Protein AF-A0A514XMB9-F1 (afdb_monomer_lite)

Radius of gyration: 21.21 Å; chains: 1; bounding box: 31×52×83 Å

Structure (mmCIF, N/CA/C/O backbone):
data_AF-A0A514XMB9-F1
#
_entry.id   AF-A0A514XMB9-F1
#
loop_
_atom_site.group_PDB
_atom_site.id
_atom_site.type_symbol
_atom_site.label_atom_id
_atom_site.label_alt_id
_atom_site.label_comp_id
_atom_site.label_asym_id
_atom_site.label_entity_id
_atom_site.label_seq_id
_atom_site.pdbx_PDB_ins_code
_atom_site.Cartn_x
_atom_site.Cartn_y
_atom_site.Cartn_z
_atom_site.occupancy
_atom_site.B_iso_or_equiv
_atom_site.auth_seq_id
_atom_site.auth_comp_id
_atom_site.auth_asym_id
_atom_site.auth_atom_id
_atom_site.pdbx_PDB_model_num
ATOM 1 N N . MET A 1 1 ? 6.679 -41.941 -59.323 1.00 43.88 1 MET A N 1
ATOM 2 C CA . MET A 1 1 ? 6.869 -40.485 -59.513 1.00 43.88 1 MET A CA 1
ATOM 3 C C . MET A 1 1 ? 6.384 -39.760 -58.272 1.00 43.88 1 MET A C 1
ATOM 5 O O . MET A 1 1 ? 5.550 -40.291 -57.554 1.00 43.88 1 MET A O 1
ATOM 9 N N . LYS A 1 2 ? 7.031 -38.634 -57.982 1.00 40.69 2 LYS A N 1
ATOM 10 C CA . LYS A 1 2 ? 7.083 -37.918 -56.704 1.00 40.69 2 LYS A CA 1
ATOM 11 C C . LYS A 1 2 ? 5.724 -37.378 -56.204 1.00 40.69 2 LYS A C 1
ATOM 13 O O . LYS A 1 2 ? 5.007 -36.743 -56.961 1.00 40.69 2 LYS A O 1
ATOM 18 N N . TRP A 1 3 ? 5.445 -37.659 -54.927 1.00 47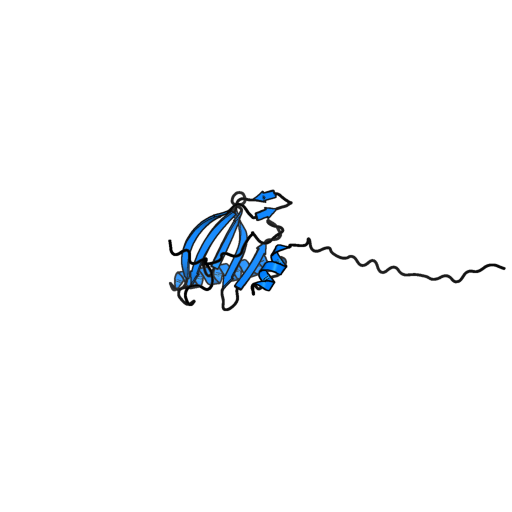.44 3 TRP A N 1
ATOM 19 C CA . TRP A 1 3 ? 4.980 -36.784 -53.836 1.00 47.44 3 TRP A CA 1
ATOM 20 C C . TRP A 1 3 ? 4.423 -35.394 -54.186 1.00 47.44 3 TRP A C 1
ATOM 22 O O . TRP A 1 3 ? 5.131 -34.610 -54.806 1.00 47.44 3 TRP A O 1
ATOM 32 N N . MET A 1 4 ? 3.267 -35.042 -53.602 1.00 46.12 4 MET A N 1
ATOM 33 C CA . MET A 1 4 ? 3.099 -33.810 -52.803 1.00 46.12 4 MET A CA 1
ATOM 34 C C . MET A 1 4 ? 1.732 -33.805 -52.098 1.00 46.12 4 MET A C 1
ATOM 36 O O . MET A 1 4 ? 0.717 -33.418 -52.667 1.00 46.12 4 MET A O 1
ATOM 40 N N . ALA A 1 5 ? 1.715 -34.245 -50.838 1.00 51.78 5 ALA A N 1
ATOM 41 C CA . ALA A 1 5 ? 0.659 -33.893 -49.898 1.00 51.78 5 ALA A CA 1
ATOM 42 C C . ALA A 1 5 ? 1.012 -32.520 -49.308 1.00 51.78 5 ALA A C 1
ATOM 44 O O . ALA A 1 5 ? 2.038 -32.373 -48.644 1.00 51.78 5 ALA A O 1
ATOM 45 N N . LEU A 1 6 ? 0.199 -31.508 -49.607 1.00 51.34 6 LEU A N 1
ATOM 46 C CA . LEU A 1 6 ? 0.347 -30.156 -49.079 1.00 51.34 6 LEU A CA 1
ATOM 47 C C . LEU A 1 6 ? -0.292 -30.113 -47.681 1.00 51.34 6 LEU A C 1
ATOM 49 O O . LEU A 1 6 ? -1.504 -29.960 -47.549 1.00 51.34 6 LEU A O 1
ATOM 53 N N . VAL A 1 7 ? 0.511 -30.299 -46.634 1.00 55.34 7 VAL A N 1
ATOM 54 C CA . VAL A 1 7 ? 0.078 -30.068 -45.249 1.00 55.34 7 VAL A CA 1
ATOM 55 C C . VAL A 1 7 ? 0.186 -28.569 -44.982 1.00 55.34 7 VAL A C 1
ATOM 57 O O . VAL A 1 7 ? 1.281 -28.035 -44.830 1.00 55.34 7 VAL A O 1
ATOM 60 N N . LEU A 1 8 ? -0.957 -27.882 -44.974 1.00 52.62 8 LEU A N 1
ATOM 61 C CA . LEU A 1 8 ? -1.061 -26.491 -44.545 1.00 52.62 8 LEU A CA 1
ATOM 62 C C . LEU A 1 8 ? -1.109 -26.465 -43.009 1.00 52.62 8 LEU A C 1
ATOM 64 O O . LEU A 1 8 ? -2.174 -26.521 -42.398 1.00 52.62 8 LEU A O 1
ATOM 68 N N . THR A 1 9 ? 0.054 -26.432 -42.367 1.00 58.31 9 THR A N 1
ATOM 69 C CA . THR A 1 9 ? 0.154 -26.202 -40.923 1.00 58.31 9 THR A CA 1
ATOM 70 C C . THR A 1 9 ? -0.034 -24.709 -40.663 1.00 58.31 9 THR A C 1
ATOM 72 O O . THR A 1 9 ? 0.900 -23.918 -40.777 1.00 58.31 9 THR A O 1
ATOM 75 N N . PHE A 1 10 ? -1.263 -24.309 -40.332 1.00 57.69 10 PHE A N 1
ATOM 76 C CA . PHE A 1 10 ? -1.530 -23.009 -39.721 1.00 57.69 10 PHE A CA 1
ATOM 77 C C . PHE A 1 10 ? -0.907 -23.016 -38.320 1.00 57.69 10 PHE A C 1
ATOM 79 O O . PHE A 1 10 ? -1.485 -23.526 -37.362 1.00 57.69 10 PHE A O 1
ATOM 86 N N . ALA A 1 11 ? 0.314 -22.493 -38.216 1.00 56.19 11 ALA A N 1
ATOM 87 C CA . ALA A 1 11 ? 0.924 -22.159 -36.942 1.00 56.19 11 ALA A CA 1
ATOM 88 C C . ALA A 1 11 ? 0.131 -20.991 -36.341 1.00 56.19 11 ALA A C 1
ATOM 90 O O . ALA A 1 11 ? 0.327 -19.833 -36.705 1.00 56.19 11 ALA A O 1
ATOM 91 N N . LEU A 1 12 ? -0.811 -21.309 -35.452 1.00 55.72 12 LEU A N 1
ATOM 92 C CA . LEU A 1 12 ? -1.391 -20.335 -34.539 1.00 55.72 12 LEU A CA 1
ATOM 93 C C . LEU A 1 12 ? -0.247 -19.840 -33.654 1.00 55.72 12 LEU A C 1
ATOM 95 O O . LEU A 1 12 ? 0.226 -20.552 -32.770 1.00 55.72 12 LEU A O 1
ATOM 99 N N . GLY A 1 13 ? 0.250 -18.646 -33.968 1.00 49.97 13 GLY A N 1
ATOM 100 C CA . GLY A 1 13 ? 1.207 -17.938 -33.141 1.00 49.97 13 GLY A CA 1
ATOM 101 C C . GLY A 1 13 ? 0.565 -17.658 -31.793 1.00 49.97 13 GLY A C 1
ATOM 102 O O . GLY A 1 13 ? -0.233 -16.734 -31.662 1.00 49.97 13 GLY A O 1
ATOM 103 N N . SER A 1 14 ? 0.907 -18.469 -30.798 1.00 52.47 14 SER A N 1
ATOM 104 C CA . SER A 1 14 ? 0.682 -18.147 -29.399 1.00 52.47 14 SER A CA 1
ATOM 105 C C . SER A 1 14 ? 1.503 -16.900 -29.089 1.00 52.47 14 SER A C 1
ATOM 107 O O . SER A 1 14 ? 2.694 -16.990 -28.795 1.00 52.47 14 SER A O 1
ATOM 109 N N . THR A 1 15 ? 0.892 -15.720 -29.178 1.00 45.47 15 THR A N 1
ATOM 110 C CA . THR A 1 15 ? 1.418 -14.527 -28.517 1.00 45.47 15 THR A CA 1
ATOM 111 C C . THR A 1 15 ? 1.266 -14.766 -27.022 1.00 45.47 15 THR A C 1
ATOM 113 O O . THR A 1 15 ? 0.286 -14.351 -26.407 1.00 45.47 15 THR A O 1
ATOM 116 N N . ALA A 1 16 ? 2.203 -15.523 -26.451 1.00 47.12 16 ALA A N 1
ATOM 117 C CA . ALA A 1 16 ? 2.424 -15.542 -25.023 1.00 47.12 16 ALA A CA 1
ATOM 118 C C . ALA A 1 16 ? 2.829 -14.114 -24.660 1.00 47.12 16 ALA A C 1
ATOM 120 O O . ALA A 1 16 ? 3.962 -13.696 -24.895 1.00 47.12 16 ALA A O 1
ATOM 121 N N . ILE A 1 17 ? 1.861 -13.334 -24.185 1.00 47.09 17 ILE A N 1
ATOM 122 C CA . ILE A 1 17 ? 2.140 -12.088 -23.490 1.00 47.09 17 ILE A CA 1
ATOM 123 C C . ILE A 1 17 ? 2.854 -12.552 -22.228 1.00 47.09 17 ILE A C 1
ATOM 125 O O . ILE A 1 17 ? 2.218 -13.028 -21.292 1.00 47.09 17 ILE A O 1
ATOM 129 N N . ALA A 1 18 ? 4.184 -12.559 -22.272 1.00 40.84 18 ALA A N 1
ATOM 130 C CA . ALA A 1 18 ? 4.999 -12.802 -21.103 1.00 40.84 18 ALA A CA 1
ATOM 131 C C . ALA A 1 18 ? 4.652 -11.687 -20.114 1.00 40.84 18 ALA A C 1
ATOM 133 O O . ALA A 1 18 ? 5.121 -10.561 -20.258 1.00 40.84 18 ALA A O 1
ATOM 134 N N . SER A 1 19 ? 3.766 -11.974 -19.159 1.00 50.59 19 SER A N 1
ATOM 135 C CA . SER A 1 19 ? 3.697 -11.186 -17.939 1.00 50.59 19 SER A CA 1
ATOM 136 C C . SER A 1 19 ? 5.099 -11.253 -17.346 1.00 50.59 19 SER A C 1
ATOM 138 O O . SER A 1 19 ? 5.577 -12.360 -17.082 1.00 50.59 19 SER A O 1
ATOM 140 N N . GLU A 1 20 ? 5.792 -10.116 -17.240 1.00 59.22 20 GLU A N 1
ATOM 141 C CA . GLU A 1 20 ? 7.093 -10.053 -16.572 1.00 59.22 20 GLU A CA 1
ATOM 142 C C . GLU A 1 20 ? 6.937 -10.746 -15.211 1.00 59.22 20 GLU A C 1
ATOM 144 O O . GLU A 1 20 ? 6.130 -10.334 -14.378 1.00 59.22 20 GLU A O 1
ATOM 149 N N . PHE A 1 21 ? 7.605 -11.892 -15.058 1.00 55.28 21 PHE A N 1
ATOM 150 C CA . PHE A 1 21 ? 7.468 -12.759 -13.896 1.00 55.28 21 PHE A CA 1
ATOM 151 C C . PHE A 1 21 ? 7.904 -11.974 -12.664 1.00 55.28 21 PHE A C 1
ATOM 153 O O . PHE A 1 21 ? 9.054 -11.541 -12.602 1.00 55.28 21 PHE A O 1
ATOM 160 N N . CYS A 1 22 ? 6.990 -11.785 -11.711 1.00 68.12 22 CYS A N 1
ATOM 161 C CA . CYS A 1 22 ? 7.313 -11.195 -10.426 1.00 68.12 22 CYS A CA 1
ATOM 162 C C . CYS A 1 22 ? 7.428 -12.304 -9.375 1.00 68.12 22 CYS A C 1
ATOM 164 O O . CYS A 1 22 ? 6.393 -12.768 -8.890 1.00 68.12 22 CYS A O 1
ATOM 166 N N . PRO A 1 23 ? 8.651 -12.739 -9.005 1.00 63.47 23 PRO A N 1
ATOM 167 C CA . PRO A 1 23 ? 8.839 -13.886 -8.115 1.00 63.47 23 PRO A CA 1
ATOM 168 C C . PRO A 1 23 ? 8.150 -13.703 -6.759 1.00 63.47 23 PRO A C 1
ATOM 170 O O . PRO A 1 23 ? 7.701 -14.667 -6.153 1.00 63.47 23 PRO A O 1
ATOM 173 N N . SER A 1 24 ? 8.017 -12.455 -6.301 1.00 75.44 24 SER A N 1
ATOM 174 C CA . SER A 1 24 ? 7.404 -12.145 -5.014 1.00 75.44 24 SER A CA 1
ATOM 175 C C . SER A 1 24 ? 5.885 -12.333 -4.990 1.00 75.44 24 SER A C 1
ATOM 177 O O . SER A 1 24 ? 5.334 -12.472 -3.907 1.00 75.44 24 SER A O 1
ATOM 179 N N . ALA A 1 25 ? 5.178 -12.377 -6.123 1.00 81.38 25 ALA A N 1
ATOM 180 C CA . ALA A 1 25 ? 3.722 -12.551 -6.097 1.00 81.38 25 ALA A CA 1
ATOM 181 C C . ALA A 1 25 ? 3.317 -13.918 -5.520 1.00 81.38 25 ALA A C 1
ATOM 183 O O . ALA A 1 25 ? 2.513 -13.971 -4.590 1.00 81.38 25 ALA A O 1
ATOM 184 N N . GLU A 1 26 ? 3.941 -14.996 -6.002 1.00 83.62 26 GLU A N 1
ATOM 185 C CA . GLU A 1 26 ? 3.676 -16.364 -5.536 1.00 83.62 26 GLU A CA 1
ATOM 186 C C . GLU A 1 26 ? 4.004 -16.524 -4.042 1.00 83.62 26 GLU A C 1
ATOM 188 O O . GLU A 1 26 ? 3.232 -17.125 -3.292 1.00 83.62 26 GLU A O 1
ATOM 193 N N . ASP A 1 27 ? 5.099 -15.912 -3.578 1.00 83.19 27 ASP A N 1
ATOM 194 C CA . ASP A 1 27 ? 5.498 -15.933 -2.166 1.00 83.19 27 ASP A CA 1
ATOM 195 C C . ASP A 1 27 ? 4.479 -15.233 -1.253 1.00 83.19 27 ASP A C 1
ATOM 197 O O . ASP A 1 27 ? 4.239 -15.674 -0.124 1.00 83.19 27 ASP A O 1
ATOM 201 N N . TYR A 1 28 ? 3.876 -14.133 -1.712 1.00 85.94 28 TYR A N 1
ATOM 202 C CA . TYR A 1 28 ? 2.833 -13.426 -0.966 1.00 85.94 28 TYR A CA 1
ATOM 203 C C . TYR A 1 28 ? 1.527 -14.224 -0.963 1.00 85.94 28 TYR A C 1
ATOM 205 O O . TYR A 1 28 ? 0.904 -14.388 0.091 1.00 85.94 28 TYR A O 1
ATOM 213 N N . GLU A 1 29 ? 1.123 -14.766 -2.110 1.00 89.38 29 GLU A N 1
ATOM 214 C CA . GLU A 1 29 ? -0.066 -15.615 -2.215 1.00 89.38 29 GLU A CA 1
ATOM 215 C C . GLU A 1 29 ? 0.042 -16.852 -1.312 1.00 89.38 29 GLU A C 1
ATOM 217 O O . GLU A 1 29 ? -0.896 -17.160 -0.571 1.00 89.38 29 GLU A O 1
ATOM 222 N N . ALA A 1 30 ? 1.213 -17.499 -1.268 1.00 87.31 30 ALA A N 1
ATOM 223 C CA . ALA A 1 30 ? 1.498 -18.622 -0.372 1.00 87.31 30 ALA A CA 1
ATOM 224 C C . ALA A 1 30 ? 1.379 -18.256 1.122 1.00 87.31 30 ALA A C 1
ATOM 226 O O . ALA A 1 30 ? 1.073 -19.110 1.954 1.00 87.31 30 ALA A O 1
ATOM 227 N N . GLN A 1 31 ? 1.563 -16.980 1.469 1.00 84.56 31 GLN A N 1
ATOM 228 C CA . GLN A 1 31 ? 1.392 -16.437 2.822 1.00 84.56 31 GLN A CA 1
ATOM 229 C C . GLN A 1 31 ? -0.036 -15.932 3.107 1.00 84.56 31 GLN A C 1
ATOM 231 O O . GLN A 1 31 ? -0.288 -15.300 4.141 1.00 84.56 31 GLN A O 1
ATOM 236 N N . GLY A 1 32 ? -0.983 -16.208 2.206 1.00 87.56 32 GLY A N 1
ATOM 237 C CA . GLY A 1 32 ? -2.395 -15.861 2.353 1.00 87.56 32 GLY A CA 1
ATOM 238 C C . GLY A 1 32 ? -2.741 -14.432 1.935 1.00 87.56 32 GLY A C 1
ATOM 239 O O . GLY A 1 32 ? -3.798 -13.929 2.329 1.00 87.56 32 GLY A O 1
ATOM 240 N N . TRP A 1 33 ? -1.874 -13.767 1.168 1.00 90.06 33 TRP A N 1
ATOM 241 C CA . TRP A 1 33 ? -2.193 -12.475 0.568 1.00 90.06 33 TRP A CA 1
ATOM 242 C C . TRP A 1 33 ? -3.042 -12.634 -0.690 1.00 90.06 33 TRP A C 1
ATOM 244 O O . TRP A 1 33 ? -2.869 -13.555 -1.481 1.00 90.06 33 TRP A O 1
ATOM 254 N N . VAL A 1 34 ? -3.942 -11.681 -0.894 1.00 92.88 34 VAL A N 1
ATOM 255 C CA . VAL A 1 34 ? -4.611 -11.444 -2.169 1.00 92.88 34 VAL A CA 1
ATOM 256 C C . VAL A 1 34 ? -3.786 -10.410 -2.927 1.00 92.88 34 VAL A C 1
ATOM 258 O O . VAL A 1 34 ? -3.819 -9.221 -2.591 1.00 92.88 34 VAL A O 1
ATOM 261 N N . VAL A 1 35 ? -3.037 -10.871 -3.927 1.00 92.62 35 VAL A N 1
ATOM 262 C CA . VAL A 1 35 ? -2.305 -10.012 -4.861 1.00 92.62 35 VAL A CA 1
ATOM 263 C C . VAL A 1 35 ? -3.270 -9.603 -5.973 1.00 92.62 35 VAL A C 1
ATOM 265 O O . VAL A 1 35 ? -3.704 -10.420 -6.781 1.00 92.62 35 VAL A O 1
ATOM 268 N N . HIS A 1 36 ? -3.683 -8.338 -5.972 1.00 94.50 36 HIS A N 1
ATOM 269 C CA . HIS A 1 36 ? -4.614 -7.812 -6.972 1.00 94.50 36 HIS A CA 1
ATOM 270 C C . HIS A 1 36 ? -3.894 -7.535 -8.294 1.00 94.50 36 HIS A C 1
ATOM 272 O O . HIS A 1 36 ? -2.689 -7.279 -8.320 1.00 94.50 36 HIS A O 1
ATOM 278 N N . ASN A 1 37 ? -4.647 -7.531 -9.397 1.00 92.88 37 ASN A N 1
ATOM 279 C CA . ASN A 1 37 ? -4.102 -7.178 -10.704 1.00 92.88 37 ASN A CA 1
ATOM 280 C C . ASN A 1 37 ? -3.580 -5.720 -10.675 1.00 92.88 37 ASN A C 1
ATOM 282 O O . ASN A 1 37 ? -4.324 -4.827 -10.260 1.00 92.88 37 ASN A O 1
ATOM 286 N N . PRO A 1 38 ? -2.338 -5.443 -11.125 1.00 92.50 38 PRO A N 1
ATOM 287 C CA . PRO A 1 38 ? -1.793 -4.084 -11.176 1.00 92.50 38 PRO A CA 1
ATOM 288 C C . PRO A 1 38 ? -2.669 -3.066 -11.930 1.00 92.50 38 PRO A C 1
ATOM 290 O O . PRO A 1 38 ? -2.656 -1.876 -11.611 1.00 92.50 38 PRO A O 1
ATOM 293 N N . GLU A 1 39 ? -3.469 -3.507 -12.906 1.00 93.81 39 GLU A N 1
ATOM 294 C CA . GLU A 1 39 ? -4.412 -2.644 -13.636 1.00 93.81 39 GLU A CA 1
ATOM 295 C C . GLU A 1 39 ? -5.505 -2.044 -12.730 1.00 93.81 39 GLU A C 1
ATOM 297 O O . GLU A 1 39 ? -6.009 -0.949 -12.996 1.00 93.81 39 GLU A O 1
ATOM 302 N N . ASP A 1 40 ? -5.833 -2.708 -11.618 1.00 96.00 40 ASP A N 1
ATOM 303 C CA . ASP A 1 40 ? -6.835 -2.247 -10.657 1.00 96.00 40 ASP A CA 1
ATOM 304 C C . ASP A 1 40 ? -6.304 -1.174 -9.692 1.00 96.00 40 ASP A C 1
ATOM 306 O O . ASP A 1 40 ? -7.089 -0.601 -8.925 1.00 96.00 40 ASP A O 1
ATOM 310 N N . PHE A 1 41 ? -5.002 -0.849 -9.734 1.00 96.00 41 PHE A N 1
ATOM 311 C CA . PHE A 1 41 ? -4.349 0.042 -8.769 1.00 96.00 41 PHE A CA 1
ATOM 312 C C . PHE A 1 41 ? -5.101 1.361 -8.574 1.00 96.00 41 PHE A C 1
ATOM 314 O O . PHE A 1 41 ? -5.470 1.699 -7.456 1.00 96.00 41 PHE A O 1
ATOM 321 N N . ALA A 1 42 ? -5.405 2.091 -9.651 1.00 96.69 42 ALA A N 1
ATOM 322 C CA . ALA A 1 42 ? -6.028 3.416 -9.551 1.00 96.69 42 ALA A CA 1
ATOM 323 C C . ALA A 1 42 ? -7.445 3.383 -8.945 1.00 96.69 42 ALA A C 1
ATOM 325 O O . ALA A 1 42 ? -7.909 4.368 -8.365 1.00 96.69 42 ALA A O 1
ATOM 326 N N . LYS A 1 43 ? -8.164 2.267 -9.107 1.00 97.81 43 LYS A N 1
ATOM 327 C CA . LYS A 1 43 ? -9.486 2.064 -8.505 1.00 97.81 43 LYS A CA 1
ATOM 328 C C . LYS A 1 43 ? -9.339 1.719 -7.026 1.00 97.81 43 LYS A C 1
ATOM 330 O O . LYS A 1 43 ? -9.990 2.349 -6.195 1.00 97.81 43 LYS A O 1
ATOM 335 N N . LEU A 1 44 ? -8.488 0.744 -6.717 1.00 97.62 44 LEU A N 1
ATOM 336 C CA . LEU A 1 44 ? -8.247 0.272 -5.355 1.00 97.62 44 LEU A CA 1
ATOM 337 C C . LEU A 1 44 ? -7.628 1.362 -4.480 1.00 97.62 44 LEU A C 1
ATOM 339 O O . LEU A 1 44 ? -8.029 1.506 -3.332 1.00 97.62 44 LEU A O 1
ATOM 343 N N . GLU A 1 45 ? -6.760 2.197 -5.043 1.00 97.38 45 GLU A N 1
ATOM 344 C CA . GLU A 1 45 ? -6.194 3.372 -4.388 1.00 97.38 45 GLU A CA 1
ATOM 345 C C . GLU A 1 45 ? -7.278 4.335 -3.894 1.00 97.38 45 GLU A C 1
ATOM 347 O O . GLU A 1 45 ? -7.284 4.717 -2.728 1.00 97.38 45 GLU A O 1
ATOM 352 N N . LYS A 1 46 ? -8.257 4.671 -4.742 1.00 97.62 46 LYS A N 1
ATOM 353 C CA . LYS A 1 46 ? -9.375 5.542 -4.343 1.00 97.62 46 LYS A CA 1
ATOM 354 C C . LYS A 1 46 ? -10.228 4.916 -3.245 1.00 97.62 46 LYS A C 1
ATOM 356 O O . LYS A 1 46 ? -10.676 5.615 -2.339 1.00 97.62 46 LYS A O 1
ATOM 361 N N . THR A 1 47 ? -10.488 3.612 -3.339 1.00 96.81 47 THR A N 1
ATOM 362 C CA . THR A 1 47 ? -11.234 2.880 -2.309 1.00 96.81 47 THR A CA 1
ATOM 363 C C . THR A 1 47 ? -10.476 2.872 -0.985 1.00 96.81 47 THR A C 1
ATOM 365 O O . THR A 1 47 ? -11.075 3.116 0.061 1.00 96.81 47 THR A O 1
ATOM 368 N N . PHE A 1 48 ? -9.167 2.648 -1.036 1.00 96.12 48 PHE A N 1
ATOM 369 C CA . PHE A 1 48 ? -8.285 2.669 0.118 1.00 96.12 48 PHE A CA 1
ATOM 370 C C . PHE A 1 48 ? -8.223 4.061 0.766 1.00 96.12 48 PHE A C 1
ATOM 372 O O . PHE A 1 48 ? -8.409 4.178 1.973 1.00 96.12 48 PHE A O 1
ATOM 379 N N . ASP A 1 49 ? -8.076 5.130 -0.021 1.00 97.31 49 ASP A N 1
ATOM 380 C CA . ASP A 1 49 ? -8.073 6.507 0.492 1.00 97.31 49 ASP A CA 1
ATOM 381 C C . ASP A 1 49 ? -9.410 6.875 1.158 1.00 97.31 49 ASP A C 1
ATOM 383 O O . ASP A 1 49 ? -9.435 7.502 2.220 1.00 97.31 49 ASP A O 1
ATOM 387 N N . ALA A 1 50 ? -10.535 6.451 0.574 1.00 97.19 50 ALA A N 1
ATOM 388 C CA . ALA A 1 50 ? -11.854 6.648 1.173 1.00 97.19 50 ALA A CA 1
ATOM 389 C C . ALA A 1 50 ? -12.005 5.884 2.500 1.00 97.19 50 ALA A C 1
ATOM 391 O O . ALA A 1 50 ? -12.566 6.422 3.457 1.00 97.19 50 ALA A O 1
ATOM 392 N N . MET A 1 51 ? -11.486 4.654 2.570 1.00 95.12 51 MET A N 1
ATOM 393 C CA . MET A 1 51 ? -11.466 3.838 3.785 1.00 95.12 51 MET A CA 1
ATOM 394 C C . MET A 1 51 ? -10.635 4.501 4.888 1.00 95.12 51 MET A C 1
ATOM 396 O O . MET A 1 51 ? -11.155 4.693 5.987 1.00 95.12 51 MET A O 1
ATOM 400 N N . LEU A 1 52 ? -9.394 4.905 4.588 1.00 94.94 52 LEU A N 1
ATOM 401 C CA . LEU A 1 52 ? -8.532 5.606 5.542 1.00 94.94 52 LEU A CA 1
ATOM 402 C C . LEU A 1 52 ? -9.185 6.895 6.038 1.00 94.94 52 LEU A C 1
ATOM 404 O O . LEU A 1 52 ? -9.275 7.116 7.240 1.00 94.94 52 LEU A O 1
ATOM 408 N N . SER A 1 53 ? -9.706 7.721 5.127 1.00 96.25 53 SER A N 1
ATOM 409 C CA . SER A 1 53 ? -10.340 8.990 5.493 1.00 96.25 53 SER A CA 1
ATOM 410 C C . SER A 1 53 ? -11.549 8.788 6.412 1.00 96.25 53 SER A C 1
ATOM 412 O O . SER A 1 53 ? -11.706 9.505 7.404 1.00 96.25 53 SER A O 1
ATOM 414 N N . ALA A 1 54 ? -12.394 7.794 6.122 1.00 96.06 54 ALA A N 1
ATOM 415 C CA . ALA A 1 54 ? -13.540 7.468 6.962 1.00 96.06 54 ALA A CA 1
ATOM 416 C C . ALA A 1 54 ? -13.111 6.947 8.344 1.00 96.06 54 ALA A C 1
ATOM 418 O O . ALA A 1 54 ? -13.660 7.401 9.351 1.00 96.06 54 ALA A O 1
ATOM 419 N N . GLY A 1 55 ? -12.127 6.043 8.388 1.00 94.38 55 GLY A N 1
ATOM 420 C CA . GLY A 1 55 ? -11.596 5.465 9.624 1.00 94.38 55 GLY A CA 1
ATOM 421 C C . GLY A 1 55 ? -10.854 6.476 10.501 1.00 94.38 55 GLY A C 1
ATOM 422 O O . GLY A 1 55 ? -10.986 6.473 11.718 1.00 94.38 55 GLY A O 1
ATOM 423 N N . GLN A 1 56 ? -10.123 7.416 9.913 1.00 94.94 56 GLN A N 1
ATOM 424 C CA . GLN A 1 56 ? -9.484 8.485 10.681 1.00 94.94 56 GLN A CA 1
ATOM 425 C C . GLN A 1 56 ? -10.521 9.458 11.247 1.00 94.94 56 GLN A C 1
ATOM 427 O O . GLN A 1 56 ? -10.459 9.844 12.413 1.00 94.94 56 GLN A O 1
ATOM 432 N N . LYS A 1 57 ? -11.537 9.819 10.451 1.00 96.31 57 LYS A N 1
ATOM 433 C CA . LYS A 1 57 ? -12.603 10.734 10.885 1.00 96.31 57 LYS A CA 1
ATOM 434 C C . LYS A 1 57 ? -13.411 10.191 12.064 1.00 96.31 57 LYS A C 1
ATOM 436 O O . LYS A 1 57 ? -13.896 10.977 12.875 1.00 96.31 57 LYS A O 1
ATOM 441 N N . ASN A 1 58 ? -13.607 8.877 12.136 1.00 95.56 58 ASN A N 1
ATOM 442 C CA . ASN A 1 58 ? -14.364 8.241 13.213 1.00 95.56 58 ASN A CA 1
ATOM 443 C C . ASN A 1 58 ? -13.471 7.683 14.340 1.00 95.56 58 ASN A C 1
ATOM 445 O O . ASN A 1 58 ? -13.998 7.058 15.258 1.00 95.56 58 ASN A O 1
ATOM 449 N N . GLY A 1 59 ? -12.156 7.926 14.281 1.00 93.00 59 GLY A N 1
ATOM 450 C CA . GLY A 1 59 ? -11.191 7.482 15.286 1.00 93.00 59 GLY A CA 1
ATOM 451 C C . GLY A 1 59 ? -10.949 5.972 15.311 1.00 93.00 59 GLY A C 1
ATOM 452 O O . GLY A 1 59 ? -10.491 5.466 16.327 1.00 93.00 59 GLY A O 1
ATOM 453 N N . GLN A 1 60 ? -11.289 5.249 14.241 1.00 92.50 60 GLN A N 1
ATOM 454 C CA . GLN A 1 60 ? -11.032 3.811 14.113 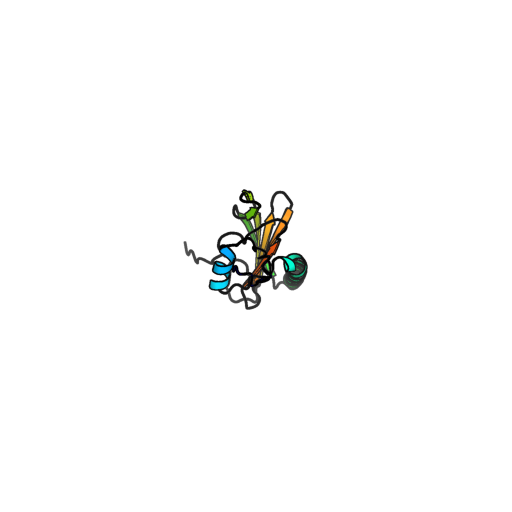1.00 92.50 60 GLN A CA 1
ATOM 455 C C . GLN A 1 60 ? -9.658 3.519 13.522 1.00 92.50 60 GLN A C 1
ATOM 457 O O . GLN A 1 60 ? -9.071 2.509 13.871 1.00 92.50 60 GLN A O 1
ATOM 462 N N . ILE A 1 61 ? -9.153 4.388 12.645 1.00 91.62 61 ILE A N 1
ATOM 463 C CA . ILE A 1 61 ? -7.833 4.242 12.033 1.00 91.62 61 ILE A CA 1
ATOM 464 C C . ILE A 1 61 ? -6.942 5.379 12.516 1.00 91.62 61 ILE A C 1
ATOM 466 O O . ILE A 1 61 ? -7.335 6.545 12.431 1.00 91.62 61 ILE A O 1
ATOM 470 N N . ILE A 1 62 ? -5.744 5.055 12.990 1.00 90.25 62 ILE A N 1
ATOM 471 C CA . ILE A 1 62 ? -4.747 6.035 13.429 1.00 90.25 62 ILE A CA 1
ATOM 472 C C . ILE A 1 62 ? -3.463 5.907 12.617 1.00 90.25 62 ILE A C 1
ATOM 474 O O . ILE A 1 62 ? -3.150 4.846 12.084 1.00 90.25 62 ILE A O 1
ATOM 478 N N . ASP A 1 63 ? -2.727 7.011 12.506 1.00 86.38 63 ASP A N 1
ATOM 479 C CA . ASP A 1 63 ? -1.358 6.966 11.997 1.00 86.38 63 ASP A CA 1
ATOM 480 C C . ASP A 1 63 ? -0.496 6.202 13.011 1.00 86.38 63 ASP A C 1
ATOM 482 O O . ASP A 1 63 ? -0.515 6.532 14.197 1.00 86.38 63 ASP A O 1
ATOM 486 N N . ASP A 1 64 ? 0.241 5.202 12.539 1.00 79.62 64 ASP A N 1
ATOM 487 C CA . ASP A 1 64 ? 1.062 4.339 13.390 1.00 79.62 64 ASP A CA 1
ATOM 488 C C . ASP A 1 64 ? 2.544 4.705 13.243 1.00 79.62 64 ASP A C 1
ATOM 490 O O . ASP A 1 64 ? 3.130 5.370 14.101 1.00 79.62 64 ASP A O 1
ATOM 494 N N . MET A 1 65 ? 3.140 4.380 12.094 1.00 78.75 65 MET A N 1
ATOM 495 C CA . MET A 1 65 ? 4.553 4.620 11.826 1.00 78.75 65 MET A CA 1
ATOM 496 C C . MET A 1 65 ? 4.784 5.214 10.436 1.00 78.75 65 MET A C 1
ATOM 498 O O . MET A 1 65 ? 4.004 5.072 9.491 1.00 78.75 65 MET A O 1
ATOM 502 N N . SER A 1 66 ? 5.919 5.895 10.297 1.00 80.00 66 SER A N 1
ATOM 503 C CA . SER A 1 66 ? 6.432 6.333 9.002 1.00 80.00 66 SER A CA 1
ATOM 504 C C . SER A 1 66 ? 7.936 6.108 8.932 1.00 80.00 66 SER A C 1
ATOM 506 O O . SER A 1 66 ? 8.636 6.237 9.936 1.00 80.00 66 SER A O 1
ATOM 508 N N . GLY A 1 67 ? 8.430 5.745 7.753 1.00 76.19 67 GLY A N 1
ATOM 509 C CA . GLY A 1 67 ? 9.837 5.424 7.549 1.00 76.19 67 GLY A CA 1
ATOM 510 C C . GLY A 1 67 ? 10.223 5.371 6.077 1.00 76.19 67 GLY A C 1
ATOM 511 O O . GLY A 1 67 ? 9.439 5.715 5.191 1.00 76.19 67 GLY A O 1
ATOM 512 N N . HIS A 1 68 ? 11.449 4.927 5.818 1.00 74.00 68 HIS A N 1
ATOM 513 C CA . HIS A 1 68 ? 11.991 4.763 4.472 1.00 74.00 68 HIS A CA 1
ATOM 514 C C . HIS A 1 68 ? 12.510 3.337 4.287 1.00 74.00 68 HIS A C 1
ATOM 516 O O . HIS A 1 68 ? 13.064 2.759 5.220 1.00 74.00 68 HIS A O 1
ATOM 522 N N . MET A 1 69 ? 12.362 2.786 3.085 1.00 70.62 69 MET A N 1
ATOM 523 C CA . MET A 1 69 ? 12.909 1.483 2.709 1.00 70.62 69 MET A CA 1
ATOM 524 C C . MET A 1 69 ? 13.538 1.523 1.309 1.00 70.62 69 MET A C 1
ATOM 526 O O . MET A 1 69 ? 13.129 2.314 0.455 1.00 70.62 69 MET A O 1
ATOM 530 N N . VAL A 1 70 ? 14.517 0.647 1.077 1.00 59.06 70 VAL A N 1
ATOM 531 C CA . VAL A 1 70 ? 15.276 0.531 -0.179 1.00 59.06 70 VAL A CA 1
ATOM 532 C C . VAL A 1 70 ? 14.943 -0.802 -0.843 1.00 59.06 70 VAL A C 1
ATOM 534 O O . VAL A 1 70 ? 15.715 -1.743 -0.734 1.00 59.06 70 VAL A O 1
ATOM 537 N N . THR A 1 71 ? 13.754 -0.966 -1.428 1.00 63.50 71 THR A N 1
ATOM 538 C CA . THR A 1 71 ? 13.397 -2.275 -2.026 1.00 63.50 71 THR A CA 1
ATOM 539 C C . THR A 1 71 ? 12.388 -2.218 -3.173 1.00 63.50 71 THR A C 1
ATOM 541 O O . THR A 1 71 ? 11.832 -3.257 -3.531 1.00 63.50 71 THR A O 1
ATOM 544 N N . GLY A 1 72 ? 12.050 -1.047 -3.716 1.00 58.56 72 GLY A N 1
ATOM 545 C CA . GLY A 1 72 ? 11.258 -1.039 -4.947 1.00 58.56 72 GLY A CA 1
ATOM 546 C C . GLY A 1 72 ? 12.161 -1.380 -6.129 1.00 58.56 72 GLY A C 1
ATOM 547 O O . GLY A 1 72 ? 13.291 -0.899 -6.171 1.00 58.56 72 GLY A O 1
ATOM 548 N N . ASP A 1 73 ? 11.671 -2.178 -7.075 1.00 64.56 73 ASP A N 1
ATOM 549 C CA . ASP A 1 73 ? 12.350 -2.398 -8.354 1.00 64.56 73 ASP A CA 1
ATOM 550 C C . ASP A 1 73 ? 11.585 -1.685 -9.478 1.00 64.56 73 ASP A C 1
ATOM 552 O O . ASP A 1 73 ? 10.409 -1.976 -9.749 1.00 64.56 73 ASP A O 1
ATOM 556 N N . LEU A 1 74 ? 12.270 -0.740 -10.124 1.00 65.94 74 LEU A N 1
ATOM 557 C CA . LEU A 1 74 ? 11.880 -0.151 -11.397 1.00 65.94 74 LEU A CA 1
ATOM 558 C C . LEU A 1 74 ? 13.005 -0.379 -12.414 1.00 65.94 74 LEU A C 1
ATOM 560 O O . LEU A 1 74 ? 14.074 0.218 -12.311 1.00 65.94 74 LEU A O 1
ATOM 564 N N . ASP A 1 75 ? 12.751 -1.207 -13.428 1.00 66.06 75 ASP A N 1
ATOM 565 C CA . ASP A 1 75 ? 13.707 -1.498 -14.507 1.00 66.06 75 ASP A CA 1
ATOM 566 C C . ASP A 1 75 ? 15.078 -2.028 -14.027 1.00 66.06 75 ASP A C 1
ATOM 568 O O . ASP A 1 75 ? 16.120 -1.693 -14.599 1.00 66.06 75 ASP A O 1
ATOM 572 N N . ASN A 1 76 ? 15.085 -2.899 -13.013 1.00 67.44 76 ASN A N 1
ATOM 573 C CA . ASN A 1 76 ? 16.274 -3.443 -12.343 1.00 67.44 76 ASN A CA 1
ATOM 574 C C . ASN A 1 76 ? 17.089 -2.378 -11.594 1.00 67.44 76 ASN A C 1
ATOM 576 O O . ASN A 1 76 ? 18.317 -2.471 -11.496 1.00 67.44 76 ASN A O 1
ATOM 580 N N . LYS A 1 77 ? 16.420 -1.331 -11.104 1.00 72.75 77 LYS A N 1
ATOM 581 C CA . LYS A 1 77 ? 17.020 -0.303 -10.253 1.00 72.75 77 LYS A CA 1
ATOM 582 C C . LYS A 1 77 ? 16.288 -0.252 -8.930 1.00 72.75 77 LYS A C 1
ATOM 584 O O . LYS A 1 77 ? 15.063 -0.151 -8.890 1.00 72.75 77 LYS A O 1
ATOM 589 N N . GLU A 1 78 ? 17.076 -0.250 -7.863 1.00 76.88 78 GLU A N 1
ATOM 590 C CA . GLU A 1 78 ? 16.581 0.023 -6.524 1.00 76.88 78 GLU A CA 1
ATOM 591 C C . GLU A 1 78 ? 16.035 1.451 -6.469 1.00 76.88 78 GLU A C 1
ATOM 593 O O . GLU A 1 78 ? 16.723 2.415 -6.816 1.00 76.88 78 GLU A O 1
ATOM 598 N N . ILE A 1 79 ? 14.789 1.581 -6.025 1.00 80.62 79 ILE A N 1
ATOM 599 C CA . ILE A 1 79 ? 14.173 2.871 -5.735 1.00 80.62 79 ILE A CA 1
ATOM 600 C C . ILE A 1 79 ? 13.949 3.036 -4.234 1.00 80.62 79 ILE A C 1
ATOM 602 O O . ILE A 1 79 ? 13.599 2.101 -3.507 1.00 80.62 79 ILE A O 1
ATOM 606 N N . MET A 1 80 ? 14.120 4.276 -3.784 1.00 84.12 80 MET A N 1
ATOM 607 C CA . MET A 1 80 ? 13.838 4.683 -2.414 1.00 84.12 80 MET A CA 1
ATOM 608 C C . MET A 1 80 ? 12.338 4.896 -2.234 1.00 84.12 80 MET A C 1
ATOM 610 O O . MET A 1 80 ? 11.719 5.700 -2.944 1.00 84.12 80 MET A O 1
ATOM 614 N N . LEU A 1 81 ? 11.761 4.213 -1.251 1.00 86.06 81 LEU A N 1
ATOM 615 C CA . LEU A 1 81 ? 10.345 4.297 -0.927 1.00 86.06 81 LEU A CA 1
ATOM 616 C C . LEU A 1 81 ? 10.147 4.871 0.473 1.00 86.06 81 LEU A C 1
ATOM 618 O O . LEU A 1 81 ? 10.826 4.487 1.420 1.00 86.06 81 LEU A O 1
ATOM 622 N N . ALA A 1 82 ? 9.190 5.782 0.610 1.00 87.25 82 ALA A N 1
ATOM 623 C CA . ALA A 1 82 ? 8.632 6.174 1.893 1.00 87.25 82 ALA A CA 1
ATOM 624 C C . ALA A 1 82 ? 7.459 5.248 2.224 1.00 87.25 82 ALA A C 1
ATOM 626 O O . ALA A 1 82 ? 6.576 5.047 1.386 1.00 87.25 82 ALA A O 1
ATOM 627 N N . VAL A 1 83 ? 7.448 4.711 3.438 1.00 87.19 83 VAL A N 1
ATOM 628 C CA . VAL A 1 83 ? 6.388 3.844 3.951 1.00 87.19 83 VAL A CA 1
ATOM 629 C C . VAL A 1 83 ? 5.622 4.605 5.017 1.00 87.19 83 VAL A C 1
ATOM 631 O O . VAL A 1 83 ? 6.223 5.227 5.894 1.00 87.19 83 VAL A O 1
ATOM 634 N N . LYS A 1 84 ? 4.295 4.553 4.943 1.00 88.69 84 LYS A N 1
ATOM 635 C CA . LYS A 1 84 ? 3.410 5.024 6.007 1.00 88.69 84 LYS A CA 1
ATOM 636 C C . LYS A 1 84 ? 2.435 3.913 6.372 1.00 88.69 84 LYS A C 1
ATOM 638 O O . LYS A 1 84 ? 1.729 3.438 5.479 1.00 88.69 84 LYS A O 1
ATOM 643 N N . SER A 1 85 ? 2.420 3.526 7.645 1.00 88.25 85 SER A N 1
ATOM 644 C CA . SER A 1 85 ? 1.491 2.554 8.218 1.00 88.25 85 SER A CA 1
ATOM 645 C C . SER A 1 85 ? 0.369 3.241 8.992 1.00 88.25 85 SER A C 1
ATOM 647 O O . SER A 1 85 ? 0.502 4.371 9.476 1.00 88.25 85 SER A O 1
ATOM 649 N N . TYR A 1 86 ? -0.752 2.538 9.084 1.00 89.94 86 TYR A N 1
ATOM 650 C CA . TYR A 1 86 ? -1.920 2.928 9.849 1.00 89.94 86 TYR A CA 1
ATOM 651 C C . TYR A 1 86 ? -2.453 1.706 10.585 1.00 89.94 86 TYR A C 1
ATOM 653 O O . TYR A 1 86 ? -2.525 0.624 9.998 1.00 89.94 86 TYR A O 1
ATOM 661 N N . GLU A 1 87 ? -2.866 1.910 11.828 1.00 88.56 87 GLU A N 1
ATOM 662 C CA . GLU A 1 87 ? -3.463 0.878 12.673 1.00 88.56 87 GLU A CA 1
ATOM 663 C C . GLU A 1 87 ? -4.985 1.028 12.668 1.00 88.56 87 GLU A C 1
ATOM 665 O O . GLU A 1 87 ? -5.485 2.149 12.813 1.00 88.56 87 GLU A O 1
ATOM 670 N N . ASP A 1 88 ? -5.726 -0.069 12.511 1.00 89.69 88 ASP A N 1
ATOM 671 C CA . ASP A 1 88 ? -7.181 -0.097 12.645 1.00 89.69 88 ASP A CA 1
ATOM 672 C C . ASP A 1 88 ? -7.551 -0.686 14.008 1.00 89.69 88 ASP A C 1
ATOM 674 O O . ASP A 1 88 ? -7.555 -1.890 14.211 1.00 89.69 88 ASP A O 1
ATOM 678 N N . LEU A 1 89 ? -7.976 0.165 14.940 1.00 87.88 89 LEU A N 1
ATOM 679 C CA . LEU A 1 89 ? -8.278 -0.182 16.335 1.00 87.88 89 LEU A CA 1
ATOM 680 C C . LEU A 1 89 ? -9.429 -1.196 16.513 1.00 87.88 89 LEU A C 1
ATOM 682 O O . LEU A 1 89 ? -9.816 -1.518 17.638 1.00 87.88 89 LEU A O 1
ATOM 686 N N . ARG A 1 90 ? -10.052 -1.644 15.419 1.00 85.44 90 ARG A N 1
ATOM 687 C CA . ARG A 1 90 ? -11.081 -2.692 15.404 1.00 85.44 90 ARG A CA 1
ATOM 688 C C . ARG A 1 90 ? -10.496 -4.084 15.177 1.00 85.44 90 ARG A C 1
ATOM 690 O O . ARG A 1 90 ? -11.204 -5.066 15.420 1.00 85.44 90 ARG A O 1
ATOM 697 N N . THR A 1 91 ? -9.287 -4.189 14.640 1.00 77.81 91 THR A N 1
ATOM 698 C CA . THR A 1 91 ? -8.633 -5.471 14.391 1.00 77.81 91 THR A CA 1
ATOM 699 C C . THR A 1 91 ? -8.036 -5.985 15.709 1.00 77.81 91 THR A C 1
ATOM 701 O O . THR A 1 91 ? -7.617 -5.201 16.558 1.00 77.81 91 THR A O 1
ATOM 704 N N . PRO A 1 92 ? -8.072 -7.302 15.974 1.00 69.69 92 PRO A N 1
ATOM 705 C CA . PRO A 1 92 ? -7.316 -7.861 17.087 1.00 69.69 92 PRO A CA 1
ATOM 706 C C . PRO A 1 92 ? -5.817 -7.662 16.843 1.00 69.69 92 PRO A C 1
ATOM 708 O O . PRO A 1 92 ? -5.345 -7.994 15.753 1.00 69.69 92 PRO A O 1
ATOM 711 N N . ASP A 1 93 ? -5.091 -7.191 17.861 1.00 58.03 93 ASP A N 1
ATOM 712 C CA . ASP A 1 93 ? -3.641 -6.980 17.808 1.00 58.03 93 ASP A CA 1
ATOM 713 C C . ASP A 1 93 ? -2.910 -8.191 17.183 1.00 58.03 93 ASP A C 1
ATOM 715 O O . ASP A 1 93 ? -3.224 -9.350 17.478 1.00 58.03 93 ASP A O 1
ATOM 719 N N . MET A 1 94 ? -1.872 -7.915 16.381 1.00 56.09 94 MET A N 1
ATOM 720 C CA . MET A 1 94 ? -0.893 -8.873 15.819 1.00 56.09 94 MET A CA 1
ATOM 721 C C . MET A 1 94 ? -1.200 -9.541 14.463 1.00 56.09 94 MET A C 1
ATOM 723 O O . MET A 1 94 ? -0.556 -10.536 14.120 1.00 56.09 94 MET A O 1
ATOM 727 N N . VAL A 1 95 ? -2.117 -9.022 13.639 1.00 57.66 95 VAL A N 1
ATOM 728 C CA . VAL A 1 95 ? -2.328 -9.586 12.284 1.00 57.66 95 VAL A CA 1
ATOM 729 C C . VAL A 1 95 ? -1.285 -9.086 11.270 1.00 57.66 95 VAL A C 1
ATOM 731 O O . VAL A 1 95 ? -0.872 -9.845 10.382 1.00 57.66 95 VAL A O 1
ATOM 734 N N . MET A 1 96 ? -0.846 -7.831 11.401 1.00 56.66 96 MET A N 1
ATOM 735 C CA . MET A 1 96 ? 0.143 -7.167 10.545 1.00 56.66 96 MET A CA 1
ATOM 736 C C . MET A 1 96 ? 0.700 -5.925 11.261 1.00 56.66 96 MET A C 1
ATOM 738 O O . MET A 1 96 ? -0.033 -5.293 12.008 1.00 56.66 96 MET A O 1
ATOM 742 N N . TYR A 1 97 ? 1.969 -5.564 11.036 1.00 58.97 97 TYR A N 1
ATOM 743 C CA . TYR A 1 97 ? 2.460 -4.230 11.418 1.00 58.97 97 TYR A CA 1
ATOM 744 C C . TYR A 1 97 ? 1.770 -3.190 10.539 1.00 58.97 97 TYR A C 1
ATOM 746 O O . TYR A 1 97 ? 2.052 -3.142 9.337 1.00 58.97 97 TYR A O 1
ATOM 754 N N . GLY A 1 98 ? 0.876 -2.392 11.123 1.00 65.12 98 GLY A N 1
ATOM 755 C CA . GLY A 1 98 ? 0.001 -1.512 10.370 1.00 65.12 98 GLY A CA 1
ATOM 756 C C . GLY A 1 98 ? -0.988 -2.306 9.531 1.00 65.12 98 GLY A C 1
ATOM 757 O O . GLY A 1 98 ? -0.664 -2.778 8.438 1.00 65.12 98 GLY A O 1
ATOM 758 N N . ASP A 1 99 ? -2.229 -2.403 9.998 1.00 84.25 99 ASP A N 1
ATOM 759 C CA . ASP A 1 99 ? -3.337 -2.984 9.231 1.00 84.25 99 ASP A CA 1
ATOM 760 C C . ASP A 1 99 ? -3.446 -2.430 7.812 1.00 84.25 99 ASP A C 1
ATOM 762 O O . ASP A 1 99 ? -3.943 -3.094 6.893 1.00 84.25 99 ASP A O 1
ATOM 766 N N . HIS A 1 100 ? -2.981 -1.201 7.617 1.00 90.06 100 HIS A N 1
ATOM 767 C CA . HIS A 1 100 ? -2.895 -0.553 6.329 1.00 90.06 100 HIS A CA 1
ATOM 768 C C . HIS A 1 100 ? -1.509 0.047 6.127 1.00 90.06 100 HIS A C 1
ATOM 770 O O . HIS A 1 100 ? -0.938 0.643 7.036 1.00 90.06 100 HIS A O 1
ATOM 776 N N . ALA A 1 101 ? -0.987 -0.029 4.907 1.00 90.62 101 ALA A N 1
ATOM 777 C CA . ALA A 1 101 ? 0.272 0.606 4.558 1.00 90.62 101 ALA A CA 1
ATOM 778 C C . ALA A 1 101 ? 0.247 1.175 3.141 1.00 90.62 101 ALA A C 1
ATOM 780 O O . ALA A 1 101 ? -0.361 0.624 2.221 1.00 90.62 101 ALA A O 1
ATOM 781 N N . THR A 1 102 ? 0.954 2.286 2.968 1.00 92.38 102 THR A N 1
ATOM 782 C CA . THR A 1 102 ? 1.214 2.895 1.663 1.00 92.38 102 THR A CA 1
ATOM 783 C C . THR A 1 102 ? 2.705 3.023 1.438 1.00 92.38 102 THR A C 1
ATOM 785 O O . THR A 1 102 ? 3.447 3.385 2.352 1.00 92.38 102 THR A O 1
ATOM 788 N N . TYR A 1 103 ? 3.123 2.776 0.202 1.00 91.38 103 TYR A N 1
ATOM 789 C CA . TYR A 1 103 ? 4.503 2.907 -0.237 1.00 91.38 103 TYR A CA 1
ATOM 790 C C . TYR A 1 103 ? 4.547 3.956 -1.337 1.00 91.38 103 TYR A C 1
ATOM 792 O O . TYR A 1 103 ? 3.793 3.892 -2.312 1.00 91.38 103 TYR A O 1
ATOM 800 N N . THR A 1 104 ? 5.418 4.944 -1.175 1.00 92.00 104 THR A N 1
ATOM 801 C CA . THR A 1 104 ? 5.504 6.114 -2.049 1.00 92.00 104 THR A CA 1
ATOM 802 C C . THR A 1 104 ? 6.919 6.270 -2.568 1.00 92.00 104 THR A C 1
ATOM 804 O O . THR A 1 104 ? 7.866 6.322 -1.792 1.00 92.00 104 THR A O 1
ATOM 807 N N . HIS A 1 105 ? 7.073 6.394 -3.881 1.00 90.94 105 HIS A N 1
ATOM 808 C CA . HIS A 1 105 ? 8.360 6.675 -4.504 1.00 90.94 105 HIS A CA 1
ATOM 809 C C . HIS A 1 105 ? 8.876 8.044 -4.050 1.00 90.94 105 HIS A C 1
ATOM 811 O O . HIS A 1 105 ? 8.222 9.059 -4.291 1.00 90.94 105 HIS A O 1
ATOM 817 N N . MET A 1 106 ? 10.060 8.096 -3.433 1.00 86.94 106 MET A N 1
ATOM 818 C CA . MET A 1 106 ? 10.559 9.328 -2.804 1.00 86.94 106 MET A CA 1
ATOM 819 C C . MET A 1 106 ? 10.845 10.452 -3.805 1.00 86.94 106 MET A C 1
ATOM 821 O O . MET A 1 106 ? 10.599 11.613 -3.502 1.00 86.94 106 MET A O 1
ATOM 825 N N . GLU A 1 107 ? 11.320 10.146 -5.011 1.00 87.44 107 GLU A N 1
ATOM 826 C CA . GLU A 1 107 ? 11.570 11.202 -6.006 1.00 87.44 107 GLU A CA 1
ATOM 827 C C . GLU A 1 1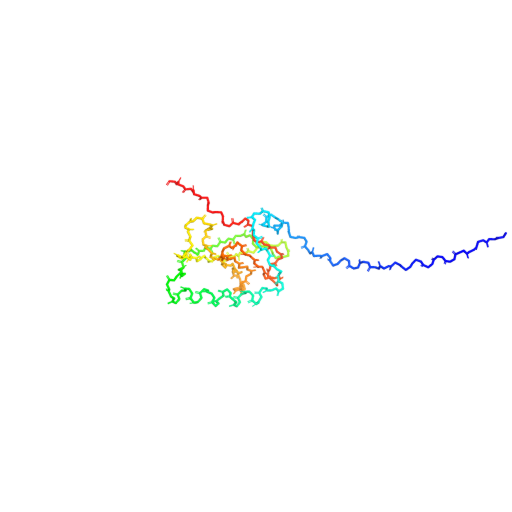07 ? 10.284 11.723 -6.664 1.00 87.44 107 GLU A C 1
ATOM 829 O O . GLU A 1 107 ? 10.057 12.928 -6.730 1.00 87.44 107 GLU A O 1
ATOM 834 N N . THR A 1 108 ? 9.411 10.829 -7.143 1.00 91.19 108 THR A N 1
ATOM 835 C CA . THR A 1 108 ? 8.201 11.228 -7.885 1.00 91.19 108 THR A CA 1
ATOM 836 C C . THR A 1 108 ? 7.022 11.593 -6.983 1.00 91.19 108 THR A C 1
ATOM 838 O O . THR A 1 108 ? 6.038 12.163 -7.463 1.00 91.19 108 THR A O 1
ATOM 841 N N . GLN A 1 109 ? 7.104 11.255 -5.691 1.00 93.31 109 GLN A N 1
ATOM 842 C CA . GLN A 1 109 ? 6.032 11.403 -4.704 1.00 93.31 109 GLN A CA 1
ATOM 843 C C . GLN A 1 109 ? 4.739 10.689 -5.136 1.00 93.31 109 GLN A C 1
ATOM 845 O O . GLN A 1 109 ? 3.627 11.136 -4.849 1.00 93.31 109 GLN A O 1
ATOM 850 N N . LYS A 1 110 ? 4.870 9.588 -5.887 1.00 94.12 110 LYS A N 1
ATOM 851 C CA . LYS A 1 110 ? 3.744 8.773 -6.353 1.00 94.12 110 LYS A CA 1
ATOM 852 C C . LYS A 1 110 ? 3.624 7.512 -5.527 1.00 94.12 110 LYS A C 1
ATOM 854 O O . LYS A 1 110 ? 4.626 6.855 -5.255 1.00 94.12 110 LYS A O 1
ATOM 859 N N . ARG A 1 111 ? 2.391 7.179 -5.144 1.00 93.94 111 ARG A N 1
ATOM 860 C CA . ARG A 1 111 ? 2.092 5.924 -4.467 1.00 93.94 111 ARG A CA 1
ATOM 861 C C . ARG A 1 111 ? 2.297 4.780 -5.453 1.00 93.94 111 ARG A C 1
ATOM 863 O O . ARG A 1 111 ? 1.767 4.805 -6.568 1.00 93.94 111 ARG A O 1
ATOM 870 N N . VAL A 1 112 ? 3.117 3.823 -5.048 1.00 92.81 112 VAL A N 1
ATOM 871 C CA . VAL A 1 112 ? 3.525 2.694 -5.885 1.00 92.81 112 VAL A CA 1
ATOM 872 C C . VAL A 1 112 ? 2.944 1.384 -5.399 1.00 92.81 112 VAL A C 1
ATOM 874 O O . VAL A 1 112 ? 2.796 0.470 -6.192 1.00 92.81 112 VAL A O 1
ATOM 877 N N . GLU A 1 113 ? 2.585 1.292 -4.125 1.00 92.81 113 GLU A N 1
ATOM 878 C CA . GLU A 1 113 ? 2.036 0.074 -3.553 1.00 92.81 113 GLU A CA 1
ATOM 879 C C . GLU A 1 113 ? 1.135 0.403 -2.367 1.00 92.81 113 GLU A C 1
ATOM 881 O O . GLU A 1 113 ? 1.351 1.385 -1.644 1.00 92.81 113 GLU A O 1
ATOM 886 N N . ILE A 1 114 ? 0.099 -0.412 -2.196 1.00 93.81 114 ILE A N 1
ATOM 887 C CA . ILE A 1 114 ? -0.873 -0.303 -1.114 1.00 93.81 114 ILE A CA 1
ATOM 888 C C . ILE A 1 114 ? -1.098 -1.691 -0.543 1.00 93.81 114 ILE A C 1
ATOM 890 O O . ILE A 1 114 ? -1.353 -2.633 -1.295 1.00 93.81 114 ILE A O 1
ATOM 894 N N . ARG A 1 115 ? -1.045 -1.794 0.783 1.00 92.50 115 ARG A N 1
ATOM 895 C CA . ARG A 1 115 ? -1.359 -3.004 1.544 1.00 92.50 115 ARG A CA 1
ATOM 896 C C . ARG A 1 115 ? -2.489 -2.703 2.513 1.00 92.50 115 ARG A C 1
ATOM 898 O O . ARG A 1 115 ? -2.511 -1.627 3.109 1.00 92.50 115 ARG A O 1
ATOM 905 N N . TRP A 1 116 ? -3.430 -3.628 2.673 1.00 92.62 116 TRP A N 1
ATOM 906 C CA . TRP A 1 116 ? -4.503 -3.460 3.652 1.00 92.62 116 TRP A CA 1
ATOM 907 C C . TRP A 1 116 ? -5.082 -4.776 4.160 1.00 92.62 116 TRP A C 1
ATOM 909 O O . TRP A 1 116 ? -5.149 -5.776 3.439 1.00 92.62 116 TRP A O 1
ATOM 919 N N . PHE A 1 117 ? -5.571 -4.742 5.396 1.00 89.50 117 PHE A N 1
ATOM 920 C CA . PHE A 1 117 ? -6.326 -5.805 6.026 1.00 89.50 117 PHE A CA 1
ATOM 921 C C . PHE A 1 117 ? -7.818 -5.469 6.100 1.00 89.50 117 PHE A C 1
ATOM 923 O O . PHE A 1 117 ? -8.218 -4.376 6.479 1.00 89.50 117 PHE A O 1
ATOM 930 N N . ASN A 1 118 ? -8.669 -6.419 5.723 1.00 87.00 118 ASN A N 1
ATOM 931 C CA . ASN A 1 118 ? -10.124 -6.324 5.898 1.00 87.00 118 ASN A CA 1
ATOM 932 C C . ASN A 1 118 ? -10.747 -7.699 6.195 1.00 87.00 118 ASN A C 1
ATOM 934 O O . ASN A 1 118 ? -11.782 -8.068 5.641 1.00 87.00 118 ASN A O 1
ATOM 938 N N . GLY A 1 119 ? -10.056 -8.500 7.010 1.00 85.31 119 GLY A N 1
ATOM 939 C CA . GLY A 1 119 ? -10.314 -9.936 7.166 1.00 85.31 119 GLY A CA 1
ATOM 940 C C . GLY A 1 119 ? -9.496 -10.807 6.203 1.00 85.31 119 GLY A C 1
ATOM 941 O O . GLY A 1 119 ? -9.396 -12.015 6.400 1.00 85.31 119 GLY A O 1
ATOM 942 N N . LYS A 1 120 ? -8.868 -10.200 5.189 1.00 88.00 120 LYS A N 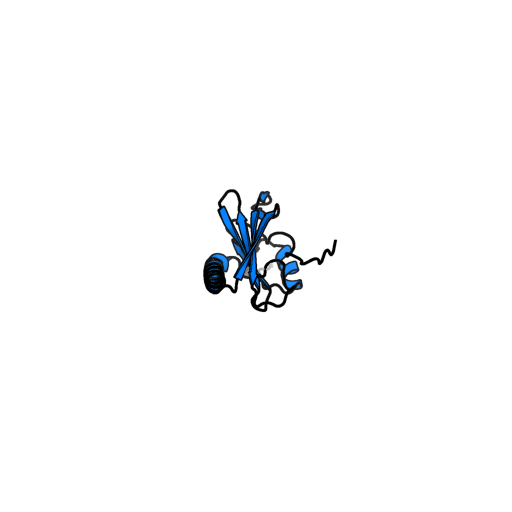1
ATOM 943 C CA . LYS A 1 120 ? -7.817 -10.792 4.348 1.00 88.00 120 LYS A CA 1
ATOM 944 C C . LYS A 1 120 ? -6.669 -9.801 4.192 1.00 88.00 120 LYS A C 1
ATOM 946 O O . LYS A 1 120 ? -6.905 -8.596 4.263 1.00 88.00 120 LYS A O 1
ATOM 951 N N . LYS A 1 121 ? -5.451 -10.300 3.969 1.00 89.44 121 LYS A N 1
ATOM 952 C CA . LYS A 1 121 ? -4.293 -9.473 3.607 1.00 89.44 121 LYS A CA 1
ATOM 953 C C . LYS A 1 121 ? -4.377 -9.181 2.115 1.00 89.44 121 LYS A C 1
ATOM 955 O O . LYS A 1 121 ? -4.499 -10.111 1.325 1.00 89.44 121 LYS A O 1
ATOM 960 N N . ASN A 1 122 ? -4.367 -7.918 1.725 1.00 93.31 122 ASN A N 1
ATOM 961 C CA . ASN A 1 122 ? -4.508 -7.505 0.335 1.00 93.31 122 ASN A CA 1
ATOM 962 C C . ASN A 1 122 ? -3.347 -6.607 -0.059 1.00 93.31 122 ASN A C 1
ATOM 964 O O . ASN A 1 122 ? -2.871 -5.821 0.760 1.00 93.31 122 ASN A O 1
ATOM 968 N N . LEU A 1 123 ? -2.946 -6.686 -1.322 1.00 93.12 123 LEU A N 1
ATOM 969 C CA . LEU A 1 123 ? -1.900 -5.846 -1.875 1.00 93.12 123 LEU A CA 1
ATOM 970 C C . LEU A 1 123 ? -2.163 -5.541 -3.353 1.00 93.12 123 LEU A C 1
ATOM 972 O O . LEU A 1 123 ? -2.598 -6.407 -4.109 1.00 93.12 123 LEU A O 1
ATOM 976 N N . VAL A 1 124 ? -1.861 -4.312 -3.768 1.00 94.69 124 VAL A N 1
ATOM 977 C CA . VAL A 1 124 ? -1.800 -3.922 -5.179 1.00 94.69 124 VAL A CA 1
ATOM 978 C C . VAL A 1 124 ? -0.593 -3.021 -5.439 1.00 94.69 124 VAL A C 1
ATOM 980 O O . VAL A 1 124 ? -0.270 -2.158 -4.619 1.00 94.69 124 VAL A O 1
ATOM 983 N N . ILE A 1 125 ? 0.050 -3.201 -6.595 1.00 93.25 125 ILE A N 1
ATOM 984 C CA . ILE A 1 125 ? 1.168 -2.374 -7.068 1.00 93.25 125 ILE A CA 1
ATOM 985 C C . ILE A 1 125 ? 0.748 -1.485 -8.238 1.00 93.25 125 ILE A C 1
ATOM 987 O O . ILE A 1 125 ? -0.149 -1.828 -9.004 1.00 93.25 125 ILE A O 1
ATOM 991 N N . ASN A 1 126 ? 1.418 -0.349 -8.394 1.00 93.00 126 ASN A N 1
ATOM 992 C CA . ASN A 1 126 ? 1.260 0.555 -9.518 1.00 93.00 126 ASN A CA 1
ATOM 993 C C . ASN A 1 126 ? 2.278 0.188 -10.607 1.00 93.00 126 ASN A C 1
ATOM 995 O O . ASN A 1 126 ? 3.456 0.549 -10.476 1.00 93.00 126 ASN A O 1
ATOM 999 N N . PRO A 1 127 ? 1.846 -0.445 -11.712 1.00 88.75 127 PRO A N 1
ATOM 1000 C CA . PRO A 1 127 ? 2.761 -0.973 -12.723 1.00 88.75 127 PRO A CA 1
ATOM 1001 C C . PRO A 1 127 ? 3.506 0.133 -13.485 1.00 88.75 127 PRO A C 1
ATOM 1003 O O . PRO A 1 127 ? 4.447 -0.136 -14.223 1.00 88.75 127 PRO A O 1
ATOM 1006 N N . LYS A 1 128 ? 3.096 1.400 -13.324 1.00 89.44 128 LYS A N 1
ATOM 1007 C CA . LYS A 1 128 ? 3.775 2.553 -13.924 1.00 89.44 128 LYS A CA 1
ATOM 1008 C C . LYS A 1 128 ? 5.100 2.895 -13.235 1.00 89.44 128 LYS A C 1
ATOM 1010 O O . LYS A 1 128 ? 5.944 3.536 -13.856 1.00 89.44 128 LYS A O 1
ATOM 1015 N N . TYR A 1 129 ? 5.243 2.557 -11.954 1.00 87.25 129 TYR A N 1
ATOM 1016 C CA . TYR A 1 129 ? 6.356 3.024 -11.120 1.00 87.25 129 TYR A CA 1
ATOM 1017 C C . TYR A 1 129 ? 7.167 1.899 -10.490 1.00 87.25 129 TYR A C 1
ATOM 1019 O O . TYR A 1 129 ? 8.294 2.157 -10.081 1.00 87.25 129 TYR A O 1
ATOM 1027 N N . ILE A 1 130 ? 6.616 0.688 -10.410 1.00 85.81 130 ILE A N 1
ATOM 1028 C CA . ILE A 1 130 ? 7.329 -0.518 -9.990 1.00 85.81 130 ILE A CA 1
ATOM 1029 C C . ILE A 1 130 ? 6.868 -1.700 -10.834 1.00 85.81 130 ILE A C 1
ATOM 1031 O O . ILE A 1 130 ? 5.705 -1.764 -11.231 1.00 85.81 130 ILE A O 1
ATOM 1035 N N . LYS A 1 131 ? 7.778 -2.641 -11.090 1.00 82.62 131 LYS A N 1
ATOM 1036 C CA . LYS A 1 131 ? 7.455 -3.901 -11.783 1.00 82.62 131 LYS A CA 1
ATOM 1037 C C . LYS A 1 131 ? 7.057 -5.014 -10.826 1.00 82.62 131 LYS A C 1
ATOM 1039 O O . LYS A 1 131 ? 6.336 -5.928 -11.210 1.00 82.62 131 LYS A O 1
ATOM 1044 N N . CYS A 1 132 ? 7.530 -4.921 -9.588 1.00 81.88 132 CYS A N 1
ATOM 1045 C CA . CYS A 1 132 ? 7.383 -5.972 -8.605 1.00 81.88 132 CYS A CA 1
ATOM 1046 C C . CYS A 1 132 ? 6.986 -5.467 -7.230 1.00 81.88 132 CYS A C 1
ATOM 1048 O O . CYS A 1 132 ? 7.275 -4.331 -6.858 1.00 81.88 13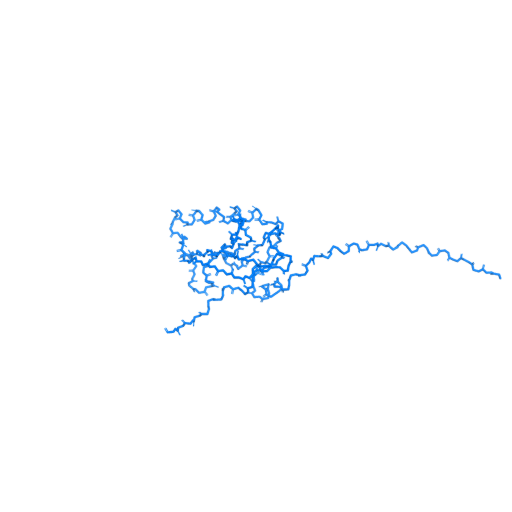2 CYS A O 1
ATOM 1050 N N . ILE A 1 133 ? 6.355 -6.368 -6.478 1.00 84.19 133 ILE A N 1
ATOM 1051 C CA . ILE A 1 133 ? 5.995 -6.171 -5.077 1.00 84.19 133 ILE A CA 1
ATOM 1052 C C . ILE A 1 133 ? 7.266 -5.947 -4.271 1.00 84.19 133 ILE A C 1
ATOM 1054 O O . ILE A 1 133 ? 8.228 -6.711 -4.394 1.00 84.19 133 ILE A O 1
ATOM 1058 N N . THR A 1 134 ? 7.244 -4.915 -3.435 1.00 80.00 134 THR A N 1
ATOM 1059 C CA . THR A 1 134 ? 8.353 -4.584 -2.542 1.00 80.00 134 THR A CA 1
ATOM 1060 C C . THR A 1 134 ? 8.657 -5.743 -1.582 1.00 80.00 134 THR A C 1
ATOM 1062 O O . THR A 1 134 ? 7.758 -6.434 -1.087 1.00 80.00 134 THR A O 1
ATOM 1065 N N . GLY A 1 135 ? 9.953 -5.995 -1.360 1.00 69.94 135 GLY A N 1
ATOM 1066 C CA . GLY A 1 135 ? 10.453 -7.141 -0.591 1.00 69.94 135 GLY A CA 1
ATOM 1067 C C . GLY A 1 135 ? 9.872 -7.254 0.825 1.00 69.94 135 GLY A C 1
ATOM 1068 O O . GLY A 1 135 ? 9.521 -6.242 1.417 1.00 69.94 135 GLY A O 1
ATOM 1069 N N . GLN A 1 136 ? 9.780 -8.509 1.294 1.00 62.78 136 GLN A N 1
ATOM 1070 C CA . GLN A 1 136 ? 9.149 -9.062 2.509 1.00 62.78 136 GLN A CA 1
ATOM 1071 C C . GLN A 1 136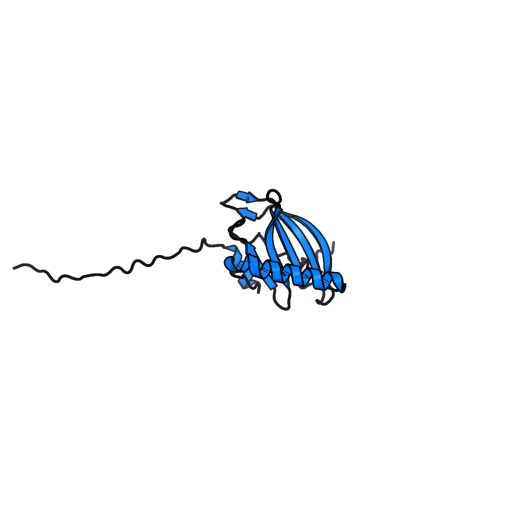 ? 7.867 -8.373 3.051 1.00 62.78 136 GLN A C 1
ATOM 1073 O O . GLN A 1 136 ? 7.806 -7.161 3.260 1.00 62.78 136 GLN A O 1
ATOM 1078 N N . PRO A 1 137 ? 6.804 -9.148 3.340 1.00 56.06 137 PRO A N 1
ATOM 1079 C CA . PRO A 1 137 ? 5.642 -8.612 4.040 1.00 56.06 137 PRO A CA 1
ATOM 1080 C C . PRO A 1 137 ? 6.083 -8.023 5.388 1.00 56.06 137 PRO A C 1
ATOM 1082 O O . PRO A 1 137 ? 6.994 -8.588 5.992 1.00 56.06 137 PRO A O 1
ATOM 1085 N N . PRO A 1 138 ? 5.477 -6.922 5.881 1.00 51.09 138 PRO A N 1
ATOM 1086 C CA . PRO A 1 138 ? 5.721 -6.458 7.238 1.00 51.09 138 PRO A CA 1
ATOM 1087 C C . PRO A 1 138 ? 5.307 -7.581 8.188 1.00 51.09 138 PRO A C 1
ATOM 1089 O O . PRO A 1 138 ? 4.125 -7.802 8.455 1.00 51.09 138 PRO A O 1
ATOM 1092 N N . VAL A 1 139 ? 6.287 -8.359 8.632 1.00 47.47 139 VAL A N 1
ATOM 1093 C CA . VAL A 1 139 ? 6.105 -9.369 9.661 1.00 47.47 139 VAL A CA 1
ATOM 1094 C C . VAL A 1 139 ? 6.149 -8.647 10.993 1.00 47.47 139 VAL A C 1
ATOM 1096 O O . VAL A 1 139 ? 7.124 -7.969 11.312 1.00 47.47 139 VAL A O 1
ATOM 1099 N N . ALA A 1 140 ? 5.084 -8.799 11.776 1.00 41.38 140 ALA A N 1
ATOM 1100 C CA . ALA A 1 140 ? 5.151 -8.592 13.211 1.00 41.38 140 ALA A CA 1
ATOM 1101 C C . ALA A 1 140 ? 6.025 -9.698 13.806 1.00 41.38 140 ALA A C 1
ATOM 1103 O O . ALA A 1 140 ? 5.531 -10.691 14.336 1.00 41.38 140 ALA A O 1
ATOM 1104 N N . GLU A 1 141 ? 7.344 -9.572 13.669 1.00 34.91 141 GLU A N 1
ATOM 1105 C CA . GLU A 1 141 ? 8.227 -10.279 14.579 1.00 34.91 141 GLU A CA 1
ATOM 1106 C C . GLU A 1 141 ? 8.085 -9.584 15.931 1.00 34.91 141 GLU A C 1
ATOM 1108 O O . GLU A 1 141 ? 8.537 -8.456 16.116 1.00 34.91 141 GLU A O 1
ATOM 1113 N N . ASN A 1 142 ? 7.407 -10.251 16.870 1.00 33.69 142 ASN A N 1
ATOM 1114 C CA . ASN A 1 142 ? 7.479 -9.939 18.294 1.00 33.69 142 ASN A CA 1
ATOM 1115 C C . ASN A 1 142 ? 8.938 -10.088 18.749 1.00 33.69 142 ASN A C 1
ATOM 1117 O O . ASN A 1 142 ? 9.317 -11.086 19.361 1.00 33.69 142 ASN A O 1
ATOM 1121 N N . VAL A 1 143 ? 9.773 -9.096 18.464 1.00 26.98 143 VAL A N 1
ATOM 1122 C CA . VAL A 1 143 ? 11.008 -8.890 19.206 1.00 26.98 143 VAL A CA 1
ATOM 1123 C C . VAL A 1 143 ? 10.624 -8.205 20.507 1.00 26.98 143 VAL A C 1
ATOM 1125 O O . VAL A 1 143 ? 10.657 -6.986 20.641 1.00 26.98 143 VAL A O 1
ATOM 1128 N N . ILE A 1 144 ? 10.233 -9.027 21.484 1.00 27.69 144 ILE A N 1
ATOM 1129 C CA . ILE A 1 144 ? 10.505 -8.692 22.879 1.00 27.69 144 ILE A CA 1
ATOM 1130 C C . ILE A 1 144 ? 12.031 -8.543 22.956 1.00 27.69 144 ILE A C 1
ATOM 1132 O O . ILE A 1 144 ? 12.746 -9.545 22.895 1.00 27.69 144 ILE A O 1
ATOM 1136 N N . LEU A 1 145 ? 12.519 -7.304 23.019 1.00 30.36 145 LEU A N 1
ATOM 1137 C CA . LEU A 1 145 ? 13.861 -6.983 23.505 1.00 30.36 145 LEU A CA 1
ATOM 1138 C C . LEU A 1 145 ? 13.746 -6.436 24.925 1.00 30.36 145 LEU A C 1
ATOM 1140 O O . LEU A 1 145 ? 12.906 -5.533 25.138 1.00 30.36 145 LEU A O 1
#

Sequence (145 aa):
MKWMALVLTFALGSTAIASEFCPSAEDYEAQGWVVHNPEDFAKLEKTFDAMLSAGQKNGQIIDDMSGHMVTGDLDNKEIMLAVKSYEDLRTPDMVMYGDHATYTHMETQKRVEIRWFNGKKNLVINPKYIKCITGQPPVAENVIL

Secondary structure (DSSP, 8-state):
----------------------HHHHHHHHTTEEE--GGGHHHHHHHHHHHHHHHHHTTSEEEEEEEEEEEEEETTEEEEEEEEEEEETTSPTTSSSSSEEEEEETTTTEEEEEEEESSSEEEEE-TTT-SSPPSS---------

Foldseek 3Di:
DDDDDDDPPPPPPPPPPPLPDAVVVVVCVVVQEDEDDLVCCVVVVVVVVVVQVVCVVVVQKAWDDKDKDFFFDDPNDTFIKIKTAIAGNVDDPFPADHQKMWIAGPPVRHTAKIWHDDPGTYIYGNVVGGSYDGPDGRHPPPPPD

pLDDT: mean 77.23, std 18.79, range [26.98, 97.81]